Protein AF-A0A7V0P1C1-F1 (afdb_monomer_lite)

Secondary structure (DSSP, 8-state):
-------SEEEEEE-S-HHHHHHHHHHHTTSSEEEEEESSHHHHHTT-

Foldseek 3Di:
DDPDLPQPEEDEAEALDVVVVVVVCVVCVVPSYNYHYDNHPVRSVVVD

Sequence (48 aa):
MTEMNDHKHTVLLVDDEEKILHSLKRLLRKEDYRLFTASSGAEGLKIL

Structure (mmCIF, N/CA/C/O backbone):
data_AF-A0A7V0P1C1-F1
#
_entry.id   AF-A0A7V0P1C1-F1
#
loop_
_atom_site.group_PDB
_atom_site.id
_atom_site.type_symbol
_atom_site.label_atom_id
_atom_site.label_alt_id
_atom_site.label_comp_id
_atom_site.label_asym_id
_atom_site.label_entity_id
_atom_site.label_seq_id
_atom_site.pdbx_PDB_ins_code
_atom_site.Cartn_x
_atom_site.Cartn_y
_atom_site.Cartn_z
_atom_site.occupancy
_atom_site.B_iso_or_equiv
_atom_site.auth_seq_id
_atom_site.auth_comp_id
_atom_site.auth_asym_id
_atom_site.auth_atom_id
_atom_site.pdbx_PDB_model_num
ATOM 1 N N . MET A 1 1 ? -21.884 -18.684 10.226 1.00 51.25 1 MET A N 1
ATOM 2 C CA . MET A 1 1 ? -20.431 -18.549 10.445 1.00 51.25 1 MET A CA 1
ATOM 3 C C . MET A 1 1 ? -19.812 -17.997 9.174 1.00 51.25 1 MET A C 1
ATOM 5 O O . MET A 1 1 ? -19.436 -18.779 8.317 1.00 51.25 1 MET A O 1
ATOM 9 N N . THR A 1 2 ? -19.760 -16.672 9.050 1.00 46.09 2 THR A N 1
ATOM 10 C CA . THR A 1 2 ? -18.833 -15.956 8.161 1.00 46.09 2 THR A CA 1
ATOM 11 C C . THR A 1 2 ? -18.863 -14.507 8.630 1.00 46.09 2 THR A C 1
ATOM 13 O O . THR A 1 2 ? -19.856 -13.818 8.417 1.00 46.09 2 THR A O 1
ATOM 16 N N . GLU A 1 3 ? -17.842 -14.074 9.368 1.00 52.19 3 GLU A N 1
ATOM 17 C CA . GLU A 1 3 ? -17.646 -12.647 9.632 1.00 52.19 3 GLU A CA 1
ATOM 18 C C . GLU A 1 3 ? -17.408 -11.972 8.280 1.00 52.19 3 GLU A C 1
ATOM 20 O O . GLU A 1 3 ? -16.440 -12.258 7.574 1.00 52.19 3 GLU A O 1
ATOM 25 N N . MET A 1 4 ? -18.366 -11.152 7.865 1.00 58.50 4 MET A N 1
ATOM 26 C CA . MET A 1 4 ? -18.248 -10.322 6.678 1.00 58.50 4 MET A CA 1
ATOM 27 C C . MET A 1 4 ? -17.238 -9.225 7.027 1.00 58.50 4 MET A C 1
ATOM 29 O O . MET A 1 4 ? -17.455 -8.505 7.994 1.00 58.50 4 MET A O 1
ATOM 33 N N . ASN A 1 5 ? -16.115 -9.166 6.303 1.00 60.19 5 ASN A N 1
ATOM 34 C CA . ASN A 1 5 ? -15.027 -8.197 6.492 1.00 60.19 5 ASN A CA 1
ATOM 35 C C . ASN A 1 5 ? -15.562 -6.785 6.803 1.00 60.19 5 ASN A C 1
ATOM 37 O O . ASN A 1 5 ? -16.055 -6.118 5.899 1.00 60.19 5 ASN A O 1
ATOM 41 N N . ASP A 1 6 ? -15.409 -6.336 8.050 1.00 64.88 6 ASP A N 1
ATOM 42 C CA . ASP A 1 6 ? -15.997 -5.083 8.561 1.00 64.88 6 ASP A CA 1
ATOM 43 C C . ASP A 1 6 ? -1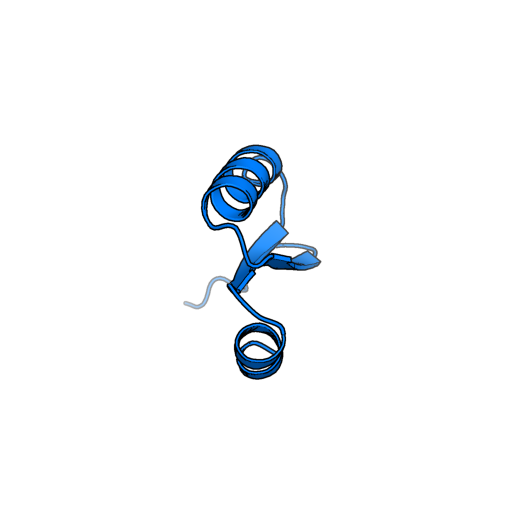5.197 -3.823 8.180 1.00 64.88 6 ASP A C 1
ATOM 45 O O . ASP A 1 6 ? -15.509 -2.722 8.613 1.00 64.88 6 ASP A O 1
ATOM 49 N N . HIS A 1 7 ? -14.164 -3.963 7.341 1.00 65.44 7 HIS A N 1
ATOM 50 C CA . HIS A 1 7 ? -13.363 -2.819 6.915 1.00 65.44 7 HIS A CA 1
ATOM 51 C C . HIS A 1 7 ? -14.146 -1.987 5.899 1.00 65.44 7 HIS A C 1
ATOM 53 O O . HIS A 1 7 ? -14.388 -2.441 4.773 1.00 65.44 7 HIS A O 1
ATOM 59 N N . LYS A 1 8 ? -14.489 -0.744 6.260 1.00 75.00 8 LYS A N 1
ATOM 60 C CA . LYS A 1 8 ? -15.260 0.164 5.391 1.00 75.00 8 LYS A CA 1
ATOM 61 C C . LYS A 1 8 ? -14.614 0.425 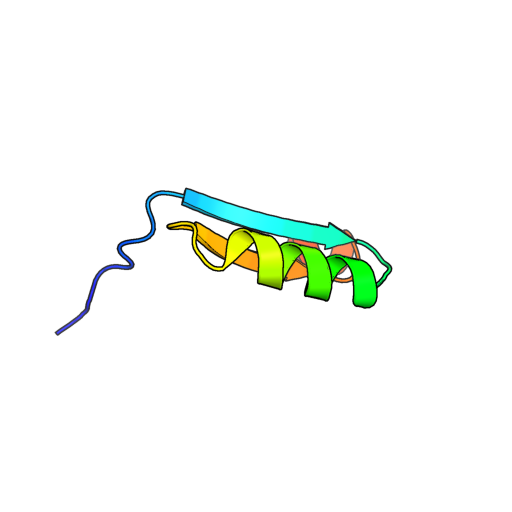4.033 1.00 75.00 8 LYS A C 1
ATOM 63 O O . LYS A 1 8 ? -15.331 0.642 3.056 1.00 75.00 8 LYS A O 1
ATOM 68 N N . HIS A 1 9 ? -13.283 0.402 3.953 1.00 89.19 9 HIS A N 1
ATOM 69 C CA . HIS A 1 9 ? -12.561 0.648 2.706 1.00 89.19 9 HIS A CA 1
ATOM 70 C C . HIS A 1 9 ? -11.340 -0.268 2.547 1.00 89.19 9 HIS A C 1
ATOM 72 O O . HIS A 1 9 ? -10.741 -0.735 3.515 1.00 89.19 9 HIS A O 1
ATOM 78 N N . THR A 1 10 ? -10.967 -0.528 1.293 1.00 94.12 10 THR A N 1
ATOM 79 C CA . THR A 1 10 ? -9.772 -1.301 0.927 1.00 94.12 10 THR A CA 1
ATOM 80 C C . THR A 1 10 ? -8.734 -0.367 0.319 1.00 94.12 10 THR A C 1
ATOM 82 O O . THR A 1 10 ? -9.076 0.459 -0.525 1.00 94.12 10 THR A O 1
ATOM 85 N N . VAL A 1 11 ? -7.474 -0.507 0.731 1.00 95.44 11 VAL A N 1
ATOM 86 C CA . VAL A 1 11 ? -6.351 0.303 0.241 1.00 95.44 11 VAL A CA 1
ATOM 87 C C . VAL A 1 11 ? -5.232 -0.623 -0.226 1.00 95.44 11 VAL A C 1
ATOM 89 O O . VAL A 1 11 ? -4.794 -1.502 0.517 1.00 95.44 11 VAL A O 1
ATOM 92 N N . LEU A 1 12 ? -4.753 -0.406 -1.450 1.00 97.31 12 LEU A N 1
ATOM 93 C CA . LEU A 1 12 ? -3.569 -1.055 -2.007 1.00 97.31 12 LEU A CA 1
ATOM 94 C C . LEU A 1 12 ? -2.425 -0.039 -2.054 1.00 97.31 12 LEU A C 1
ATOM 96 O O . LEU A 1 12 ? -2.529 0.987 -2.722 1.00 97.31 12 LEU A O 1
ATOM 100 N N . LEU A 1 13 ? -1.341 -0.334 -1.344 1.00 97.38 13 LEU A N 1
ATOM 101 C CA . LEU A 1 13 ? -0.109 0.447 -1.371 1.00 97.38 13 LEU A CA 1
ATOM 102 C C . LEU A 1 13 ? 0.849 -0.174 -2.390 1.00 97.38 13 LEU A C 1
ATOM 104 O O . LEU A 1 13 ? 1.144 -1.365 -2.295 1.00 97.38 13 LEU A O 1
ATOM 108 N N . VAL A 1 14 ? 1.334 0.619 -3.343 1.00 97.31 14 VAL A N 1
ATOM 109 C CA . VAL A 1 14 ? 2.285 0.165 -4.366 1.00 97.31 14 VAL A CA 1
ATOM 110 C C . VAL A 1 14 ? 3.507 1.067 -4.337 1.00 97.31 14 VAL A C 1
ATOM 112 O O . VAL A 1 14 ? 3.380 2.261 -4.591 1.00 97.31 14 VAL A O 1
ATOM 115 N N . ASP A 1 15 ? 4.658 0.493 -4.012 1.00 97.69 15 ASP A N 1
ATOM 116 C CA . ASP A 1 15 ? 5.938 1.195 -3.902 1.00 97.69 15 ASP A CA 1
ATOM 117 C C . ASP A 1 15 ? 7.066 0.166 -4.065 1.00 97.69 15 ASP A C 1
ATOM 119 O O . ASP A 1 15 ? 6.940 -0.952 -3.562 1.00 97.69 15 ASP A O 1
ATOM 123 N N . ASP A 1 16 ? 8.133 0.492 -4.789 1.00 97.00 16 ASP A N 1
ATOM 124 C CA . ASP A 1 16 ? 9.260 -0.415 -5.029 1.00 97.00 16 ASP A CA 1
ATOM 125 C C . ASP A 1 16 ? 10.221 -0.519 -3.833 1.00 97.00 16 ASP A C 1
ATOM 127 O O . ASP A 1 16 ? 11.041 -1.440 -3.767 1.00 97.00 16 ASP A O 1
ATOM 131 N N . GLU A 1 17 ? 10.072 0.344 -2.826 1.00 98.12 17 GLU A N 1
ATOM 132 C CA . GLU A 1 17 ? 10.831 0.295 -1.585 1.00 98.12 17 GLU A CA 1
ATOM 133 C C . GLU A 1 17 ? 10.054 -0.393 -0.446 1.00 98.12 17 GLU A C 1
ATOM 135 O O . GLU A 1 17 ? 9.202 0.189 0.234 1.00 98.12 17 GLU A O 1
ATOM 140 N N . GLU A 1 18 ? 10.440 -1.627 -0.097 1.00 95.88 18 GLU A N 1
ATOM 141 C CA . GLU A 1 18 ? 9.800 -2.385 0.996 1.00 95.88 18 GLU A CA 1
ATOM 142 C C . GLU A 1 18 ? 9.779 -1.642 2.346 1.00 95.88 18 GLU A C 1
ATOM 144 O O . GLU A 1 18 ? 8.871 -1.826 3.163 1.00 95.88 18 GLU A O 1
ATOM 149 N N . LYS A 1 19 ? 10.780 -0.797 2.623 1.00 97.69 19 LYS A N 1
ATOM 150 C CA . LYS A 1 19 ? 10.836 0.002 3.860 1.00 97.69 19 LYS A CA 1
ATOM 151 C C . LYS A 1 19 ? 9.704 1.029 3.924 1.00 97.69 19 LYS A C 1
ATOM 153 O O . LYS A 1 19 ? 9.161 1.261 5.012 1.00 97.69 19 LYS A O 1
ATOM 158 N N . ILE A 1 20 ? 9.330 1.609 2.785 1.00 97.00 20 ILE A N 1
ATOM 159 C CA . ILE A 1 20 ? 8.215 2.550 2.671 1.00 97.00 20 ILE A CA 1
ATOM 160 C C . ILE A 1 20 ? 6.898 1.804 2.879 1.00 97.00 20 ILE A C 1
ATOM 162 O O . ILE A 1 20 ? 6.125 2.189 3.760 1.00 97.00 20 ILE A O 1
ATOM 166 N N . LEU A 1 21 ? 6.699 0.664 2.207 1.00 97.69 21 LEU A N 1
ATOM 167 C CA . LEU A 1 21 ? 5.521 -0.194 2.406 1.00 97.69 21 LEU A CA 1
ATOM 168 C C . LEU A 1 21 ? 5.334 -0.593 3.877 1.00 97.69 21 LEU A C 1
ATOM 170 O O . LEU A 1 21 ? 4.235 -0.476 4.425 1.00 97.69 21 LEU A O 1
ATOM 174 N N . HIS A 1 22 ? 6.405 -1.011 4.558 1.00 97.06 22 HIS A N 1
ATOM 175 C CA . HIS A 1 22 ? 6.355 -1.346 5.982 1.00 97.06 22 HIS A CA 1
ATOM 176 C C . HIS A 1 22 ? 5.993 -0.147 6.866 1.00 97.06 22 HIS A C 1
ATOM 178 O O . HIS A 1 22 ? 5.244 -0.306 7.834 1.00 97.06 22 HIS A O 1
ATOM 184 N N . SER A 1 23 ? 6.513 1.039 6.553 1.00 97.38 23 SER A N 1
ATOM 185 C CA . SER A 1 23 ? 6.238 2.264 7.309 1.00 97.38 23 SER A CA 1
ATOM 186 C C . SER A 1 23 ? 4.783 2.707 7.140 1.00 97.38 23 SER A C 1
ATOM 188 O O . SER A 1 23 ? 4.097 2.946 8.135 1.00 97.38 23 SER A O 1
ATOM 190 N N . LEU A 1 24 ? 4.270 2.706 5.906 1.00 96.44 24 LEU A N 1
ATOM 191 C CA . LEU A 1 24 ? 2.877 3.036 5.595 1.00 96.44 24 LEU A CA 1
ATOM 192 C C . LEU A 1 24 ? 1.899 2.017 6.190 1.00 96.44 24 LEU A C 1
ATOM 194 O O . LEU A 1 24 ? 0.900 2.398 6.798 1.00 96.44 24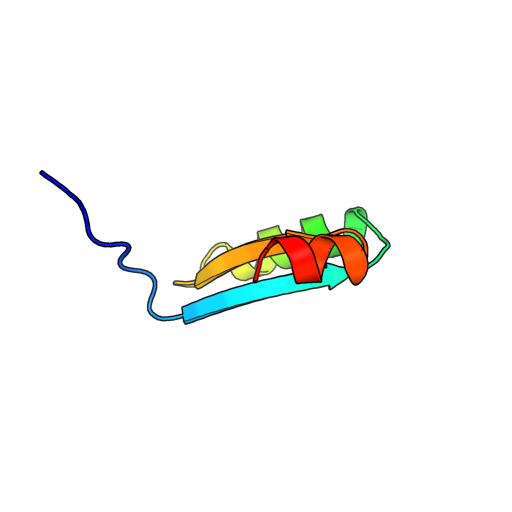 LEU A O 1
ATOM 198 N N . LYS A 1 25 ? 2.216 0.719 6.120 1.00 95.25 25 LYS A N 1
ATOM 199 C CA . LYS A 1 25 ? 1.413 -0.334 6.758 1.00 95.25 25 LYS A CA 1
ATOM 200 C C . LYS A 1 25 ? 1.329 -0.151 8.274 1.00 95.25 25 LYS A C 1
ATOM 202 O O . LYS A 1 25 ? 0.273 -0.372 8.858 1.00 95.25 25 LYS A O 1
ATOM 207 N N . ARG A 1 26 ? 2.425 0.254 8.930 1.00 95.31 26 ARG A N 1
ATOM 208 C CA . ARG A 1 26 ? 2.431 0.559 10.374 1.00 95.31 26 ARG A CA 1
ATOM 209 C C . ARG A 1 26 ? 1.607 1.801 10.698 1.00 95.31 26 ARG A C 1
ATOM 211 O O . ARG A 1 26 ? 0.885 1.773 11.692 1.00 95.31 26 ARG A O 1
ATOM 218 N N . LEU A 1 27 ? 1.709 2.845 9.874 1.00 95.00 27 LEU A N 1
ATOM 219 C CA . LEU A 1 27 ? 0.951 4.088 10.025 1.00 95.00 27 LEU A CA 1
ATOM 220 C C . LEU A 1 27 ? -0.560 3.837 9.929 1.00 95.00 27 LEU A C 1
ATOM 222 O O . LEU A 1 27 ? -1.304 4.265 10.803 1.00 95.00 27 LEU A O 1
ATOM 226 N N . LEU A 1 28 ? -0.993 3.082 8.917 1.00 93.31 28 LEU A N 1
ATOM 227 C CA . LEU A 1 28 ? -2.407 2.839 8.620 1.00 93.31 28 LEU A CA 1
ATOM 228 C C . LEU A 1 28 ? -3.031 1.686 9.422 1.00 93.31 28 LEU A C 1
ATOM 230 O O . LEU A 1 28 ? -4.232 1.468 9.339 1.00 93.31 28 LEU A O 1
ATOM 234 N N . ARG A 1 29 ? -2.254 0.946 10.225 1.00 88.19 29 ARG A N 1
ATOM 235 C CA . ARG A 1 29 ? -2.747 -0.214 10.997 1.00 88.19 29 ARG A CA 1
ATOM 236 C C . ARG A 1 29 ? -3.865 0.128 11.991 1.00 88.19 29 ARG A C 1
ATOM 238 O O . ARG A 1 29 ? -4.606 -0.765 12.386 1.00 88.19 29 ARG A O 1
ATOM 245 N N . LYS A 1 30 ? -3.923 1.373 12.472 1.00 85.75 30 LYS A N 1
ATOM 246 C CA . LYS A 1 30 ? -4.946 1.823 13.433 1.00 85.75 30 LYS A CA 1
ATOM 247 C C . LYS A 1 30 ? -6.250 2.254 12.760 1.00 85.75 30 LYS A C 1
ATOM 249 O O . LYS A 1 30 ? -7.226 2.485 13.463 1.00 85.75 30 LYS A O 1
ATOM 254 N N . GLU A 1 31 ? -6.240 2.365 11.439 1.00 87.56 31 GLU A N 1
ATOM 255 C CA . GLU A 1 31 ? -7.397 2.752 10.648 1.00 87.56 31 GLU A CA 1
ATOM 256 C C . GLU A 1 31 ? -8.210 1.516 10.253 1.00 87.56 31 GLU A C 1
ATOM 258 O O . GLU A 1 31 ? -7.671 0.415 10.122 1.00 87.56 31 GLU A O 1
ATOM 263 N N . ASP A 1 32 ? -9.505 1.706 10.017 1.00 89.56 32 ASP A N 1
ATOM 264 C CA . ASP A 1 32 ? -10.433 0.647 9.608 1.00 89.56 32 ASP A CA 1
ATOM 265 C C . ASP A 1 32 ? -10.341 0.352 8.094 1.00 89.56 32 ASP A C 1
ATOM 267 O O . ASP A 1 32 ? -11.295 0.497 7.323 1.00 89.56 32 ASP A O 1
ATOM 271 N N . TYR A 1 33 ? -9.135 -0.014 7.649 1.00 92.62 33 TYR A N 1
ATOM 272 C CA . TYR A 1 33 ? -8.839 -0.349 6.258 1.00 92.62 33 TYR A CA 1
ATOM 273 C C . TYR A 1 33 ? -8.376 -1.790 6.090 1.00 92.62 33 TYR A C 1
ATOM 275 O O . TYR A 1 33 ? -7.485 -2.275 6.790 1.00 92.62 33 TYR A O 1
ATOM 283 N N . ARG A 1 34 ? -8.875 -2.443 5.039 1.00 92.50 34 ARG A N 1
ATOM 284 C CA . ARG A 1 34 ? -8.262 -3.664 4.519 1.00 92.50 34 ARG A CA 1
ATOM 285 C C . ARG A 1 34 ? -7.047 -3.276 3.679 1.00 92.50 34 ARG A C 1
ATOM 287 O O . ARG A 1 34 ? -7.197 -2.778 2.566 1.00 92.50 34 ARG A O 1
ATOM 294 N N . LEU A 1 35 ? -5.851 -3.481 4.225 1.00 93.88 35 LEU A N 1
ATOM 295 C CA . LEU A 1 35 ? -4.595 -3.089 3.580 1.00 93.88 35 LEU A CA 1
ATOM 296 C C . LEU A 1 35 ? -3.982 -4.225 2.754 1.00 93.88 35 LEU A C 1
ATOM 298 O O . LEU A 1 35 ? -3.772 -5.329 3.259 1.00 93.88 35 LEU A O 1
ATOM 302 N N . PHE A 1 36 ? -3.592 -3.900 1.526 1.00 96.38 36 PHE A N 1
ATOM 303 C CA . PHE A 1 36 ? -2.724 -4.702 0.668 1.00 96.38 36 PHE A CA 1
ATOM 304 C C . PHE A 1 36 ? -1.454 -3.921 0.322 1.00 96.38 36 PHE A C 1
ATOM 306 O O . PHE A 1 36 ? -1.433 -2.690 0.362 1.00 96.38 36 PHE A O 1
ATOM 313 N N . THR A 1 37 ? -0.391 -4.638 -0.026 1.00 97.38 37 THR A N 1
ATOM 314 C CA . THR A 1 37 ? 0.894 -4.060 -0.435 1.00 97.38 37 THR A CA 1
ATOM 315 C C . THR A 1 37 ? 1.404 -4.779 -1.677 1.00 97.38 37 THR A C 1
ATOM 317 O O . THR A 1 37 ? 1.211 -5.988 -1.780 1.00 97.38 37 THR A O 1
ATOM 320 N N . ALA A 1 38 ? 2.085 -4.061 -2.562 1.00 98.19 38 ALA A N 1
ATOM 321 C CA . ALA A 1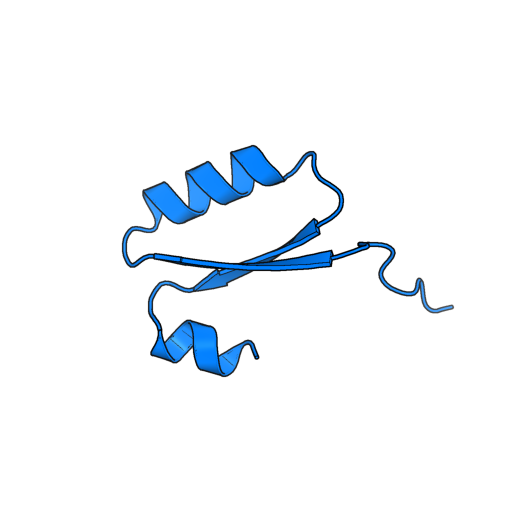 38 ? 2.778 -4.604 -3.724 1.00 98.19 38 ALA A CA 1
ATOM 322 C C . ALA A 1 38 ? 4.090 -3.842 -3.963 1.00 98.19 38 ALA A C 1
ATOM 324 O O . ALA A 1 38 ? 4.129 -2.625 -3.803 1.00 98.19 38 ALA A O 1
ATOM 325 N N . SER A 1 39 ? 5.133 -4.552 -4.389 1.00 97.62 39 SER A N 1
ATOM 326 C CA . SER A 1 39 ? 6.459 -4.000 -4.719 1.00 97.62 39 SER A CA 1
ATOM 327 C C . SER A 1 39 ? 6.551 -3.420 -6.136 1.00 97.62 39 SER A C 1
ATOM 329 O O . SER A 1 39 ? 7.578 -2.898 -6.556 1.00 97.62 39 SER A O 1
ATOM 331 N N . SER A 1 40 ? 5.494 -3.567 -6.937 1.00 97.94 40 SER A N 1
ATOM 332 C CA . SER A 1 40 ? 5.454 -3.082 -8.316 1.00 97.94 40 SER A CA 1
ATOM 333 C C . SER A 1 40 ? 4.022 -2.935 -8.816 1.00 97.94 40 SER A C 1
ATOM 335 O O . SER A 1 40 ? 3.099 -3.575 -8.307 1.00 97.94 40 SER A O 1
ATOM 337 N N . GLY A 1 41 ? 3.834 -2.157 -9.885 1.00 97.62 41 GLY A N 1
ATOM 338 C CA . GLY A 1 41 ? 2.531 -2.040 -10.545 1.00 97.62 41 GLY A CA 1
ATOM 339 C C . GLY A 1 41 ? 2.000 -3.381 -11.064 1.00 97.62 41 GLY A C 1
ATOM 340 O O . GLY A 1 41 ? 0.814 -3.664 -10.929 1.00 97.62 41 GLY A O 1
ATOM 341 N N . ALA A 1 42 ? 2.874 -4.244 -11.596 1.00 98.31 42 ALA A N 1
ATOM 342 C CA . ALA A 1 42 ? 2.481 -5.568 -12.081 1.00 98.31 42 ALA A CA 1
ATOM 343 C C . ALA A 1 42 ? 2.001 -6.491 -10.951 1.00 98.31 42 ALA A C 1
ATOM 345 O O . ALA A 1 42 ? 1.065 -7.262 -11.144 1.00 98.31 42 ALA A O 1
ATOM 346 N N . GLU A 1 43 ? 2.628 -6.424 -9.776 1.00 98.12 43 GLU A N 1
ATOM 347 C CA . GLU A 1 43 ? 2.151 -7.131 -8.586 1.00 98.12 43 GLU A CA 1
ATOM 348 C C . GLU A 1 43 ? 0.835 -6.529 -8.078 1.00 98.12 43 GLU A C 1
ATOM 350 O O . GLU A 1 43 ? -0.099 -7.275 -7.797 1.00 98.12 43 GLU A O 1
ATOM 355 N N . GLY A 1 44 ? 0.714 -5.199 -8.058 1.00 97.38 44 GLY A N 1
ATOM 356 C CA . GLY A 1 44 ? -0.509 -4.509 -7.649 1.00 97.38 44 GLY A CA 1
ATOM 357 C C . GLY A 1 44 ? -1.716 -4.868 -8.518 1.00 97.38 44 GLY A C 1
ATOM 358 O O . GLY A 1 44 ? -2.790 -5.149 -7.997 1.00 97.38 44 GLY A O 1
ATOM 359 N N . LEU A 1 45 ? -1.532 -4.952 -9.837 1.00 97.94 45 LEU A N 1
ATOM 360 C CA . LEU A 1 45 ? -2.586 -5.363 -10.769 1.00 97.94 45 LEU A CA 1
ATOM 361 C C . LEU A 1 45 ? -3.055 -6.810 -10.566 1.00 97.94 45 LEU A C 1
ATOM 363 O O . LEU A 1 45 ? -4.186 -7.114 -10.918 1.00 97.94 45 LEU A O 1
ATOM 367 N N . LYS A 1 46 ? -2.226 -7.701 -10.004 1.00 97.88 46 LYS A N 1
ATOM 368 C CA . LYS A 1 46 ? -2.643 -9.077 -9.666 1.00 97.88 46 LYS A CA 1
ATOM 369 C C . LYS A 1 46 ? -3.517 -9.146 -8.410 1.00 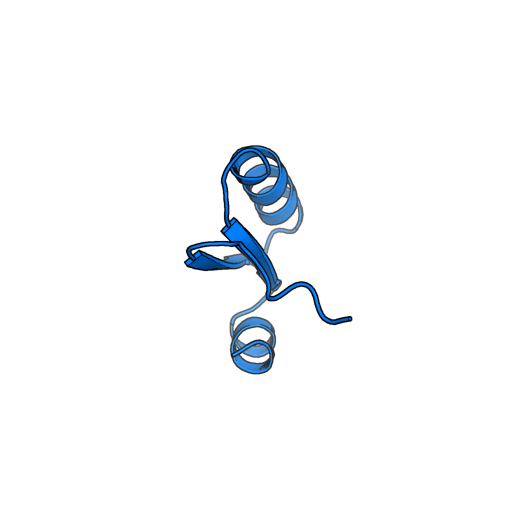97.88 46 LYS A C 1
ATOM 371 O O . LYS A 1 46 ? -4.081 -10.202 -8.140 1.00 97.88 46 LYS A O 1
ATOM 376 N N . ILE A 1 47 ? -3.551 -8.074 -7.615 1.00 95.38 47 ILE A N 1
ATOM 377 C CA . ILE A 1 47 ? -4.318 -7.985 -6.365 1.00 95.38 47 ILE A CA 1
ATOM 378 C C . ILE A 1 47 ? -5.733 -7.431 -6.613 1.00 95.38 47 ILE A C 1
ATOM 380 O O . ILE A 1 47 ? -6.627 -7.721 -5.816 1.00 95.38 47 ILE A O 1
ATOM 384 N N . LEU A 1 48 ? -5.928 -6.646 -7.682 1.00 88.00 48 LEU A N 1
ATOM 385 C CA . LEU A 1 48 ? -7.244 -6.167 -8.134 1.00 88.00 48 LEU A CA 1
ATOM 386 C C . LEU A 1 48 ? -8.107 -7.318 -8.671 1.00 88.00 48 LEU A C 1
ATOM 388 O O . LEU A 1 48 ? -9.329 -7.277 -8.406 1.00 88.00 48 LEU A O 1
#

Radius of gyration: 11.97 Å; chains: 1; bounding box: 31×23×26 Å

pLDDT: mean 89.24, std 14.24, range [46.09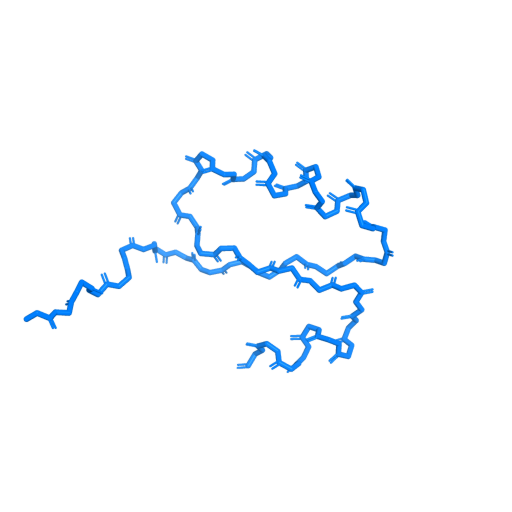, 98.31]